Protein AF-A0A0C3BNS8-F1 (afdb_monomer)

Organism: NCBI:txid933852

Radius of gyration: 21.42 Å; Cα contacts (8 Å, |Δi|>4): 31; chains: 1; bounding box: 49×31×62 Å

Structure (mmCIF, N/CA/C/O backbone):
data_AF-A0A0C3BNS8-F1
#
_entry.id   AF-A0A0C3BNS8-F1
#
loop_
_atom_site.group_PDB
_atom_site.id
_atom_site.type_symbol
_atom_site.label_atom_id
_atom_site.label_alt_id
_atom_site.label_comp_id
_atom_site.label_asym_id
_atom_site.label_entity_id
_atom_site.label_seq_id
_atom_site.pdbx_PDB_ins_code
_atom_site.Cartn_x
_atom_site.Cartn_y
_atom_site.Cartn_z
_atom_site.occupancy
_atom_site.B_iso_or_equiv
_atom_site.auth_seq_id
_atom_site.auth_comp_id
_atom_site.auth_asym_id
_atom_site.auth_atom_id
_atom_site.pdbx_PDB_model_num
ATOM 1 N N . MET A 1 1 ? -15.643 15.243 -18.481 1.00 46.06 1 MET A N 1
ATOM 2 C CA . MET A 1 1 ? -14.424 16.081 -18.420 1.00 46.06 1 MET A CA 1
ATOM 3 C C . MET A 1 1 ? -13.153 15.244 -18.261 1.00 46.06 1 MET A C 1
ATOM 5 O O . MET A 1 1 ? -12.215 15.502 -18.993 1.00 46.06 1 MET A O 1
ATOM 9 N N . ALA A 1 2 ? -13.116 14.208 -17.408 1.00 42.62 2 ALA A N 1
ATOM 10 C CA . ALA A 1 2 ? -11.973 13.278 -17.349 1.00 42.62 2 ALA A CA 1
ATOM 11 C C . ALA A 1 2 ? -11.863 12.346 -18.579 1.00 42.62 2 ALA A C 1
ATOM 13 O O . ALA A 1 2 ? -10.770 12.075 -19.057 1.00 42.62 2 ALA A O 1
ATOM 14 N N . LEU A 1 3 ? -12.996 11.916 -19.151 1.00 49.81 3 LEU A N 1
ATOM 15 C CA . LEU A 1 3 ? -13.015 10.992 -20.297 1.00 49.81 3 LEU A CA 1
ATOM 16 C C . LEU A 1 3 ? -12.569 11.627 -21.629 1.00 49.81 3 LEU A C 1
ATOM 18 O O . LEU A 1 3 ? -12.089 10.918 -22.497 1.00 49.81 3 LEU A O 1
ATOM 22 N N . SER A 1 4 ? -12.651 12.955 -21.772 1.00 54.47 4 SER A N 1
ATOM 23 C CA . SER A 1 4 ? -12.131 13.695 -22.937 1.00 54.47 4 SER A CA 1
ATOM 24 C C . SER A 1 4 ? -10.627 13.979 -22.855 1.00 54.47 4 SER A C 1
ATOM 26 O O . SER A 1 4 ? -10.035 14.420 -23.831 1.00 54.47 4 SER A O 1
ATOM 28 N N . PHE A 1 5 ? -10.016 13.768 -21.685 1.00 54.00 5 PHE A N 1
ATOM 29 C CA . PHE A 1 5 ? -8.569 13.892 -21.491 1.00 54.00 5 PHE A CA 1
ATOM 30 C C . PHE A 1 5 ? -7.831 12.605 -21.878 1.00 54.00 5 PHE A C 1
ATOM 32 O O . PHE A 1 5 ? -6.687 12.673 -22.305 1.00 54.00 5 PHE A O 1
ATOM 39 N N . LEU A 1 6 ? -8.490 11.446 -21.762 1.00 53.91 6 LEU A N 1
ATOM 40 C CA . LEU A 1 6 ? -7.930 10.151 -22.166 1.00 53.91 6 LEU A CA 1
ATOM 41 C C . LEU A 1 6 ? -8.052 9.889 -23.673 1.00 53.91 6 LEU A C 1
ATOM 43 O O . LEU A 1 6 ? -7.234 9.165 -24.219 1.00 53.91 6 LEU A O 1
ATOM 47 N N . ASP A 1 7 ? -9.030 10.502 -24.341 1.00 57.44 7 ASP A N 1
ATOM 48 C CA . ASP A 1 7 ? -9.261 10.344 -25.787 1.00 57.44 7 ASP A CA 1
ATOM 49 C C . ASP A 1 7 ? -8.283 11.171 -26.653 1.00 57.44 7 ASP A C 1
ATOM 51 O O . ASP A 1 7 ? -8.189 10.973 -27.856 1.00 57.44 7 ASP A O 1
ATOM 55 N N . ASN A 1 8 ? -7.540 12.103 -26.039 1.00 50.75 8 ASN A N 1
ATOM 56 C CA . ASN A 1 8 ? -6.594 13.009 -26.708 1.00 50.75 8 ASN A CA 1
ATOM 57 C C . ASN A 1 8 ? -5.121 12.620 -26.475 1.00 50.75 8 ASN A C 1
ATOM 59 O O . ASN A 1 8 ? -4.212 13.365 -26.830 1.00 50.75 8 ASN A O 1
ATOM 63 N N . ILE A 1 9 ? -4.880 11.477 -25.828 1.00 54.03 9 ILE A N 1
ATOM 64 C CA . ILE A 1 9 ? -3.545 10.891 -25.733 1.00 54.03 9 ILE A CA 1
ATOM 65 C C . ILE A 1 9 ? -3.410 9.994 -26.956 1.00 54.03 9 ILE A C 1
ATOM 67 O O . ILE A 1 9 ? -3.978 8.902 -26.996 1.00 54.03 9 ILE A O 1
ATOM 71 N N . ASP A 1 10 ? -2.704 10.484 -27.972 1.00 48.56 10 ASP A N 1
ATOM 72 C CA . ASP A 1 10 ? -2.381 9.680 -29.139 1.00 48.56 10 ASP A CA 1
ATOM 73 C C . ASP A 1 10 ? -1.635 8.424 -28.672 1.00 48.56 10 ASP A C 1
ATOM 75 O O . ASP A 1 10 ? -0.683 8.489 -27.891 1.00 48.56 10 ASP A O 1
ATOM 79 N N . HIS A 1 11 ? -2.078 7.250 -29.123 1.00 52.34 11 HIS A N 1
ATOM 80 C CA . HIS A 1 11 ? -1.514 5.964 -28.694 1.00 52.34 11 HIS A CA 1
ATOM 81 C C . HIS A 1 11 ? -0.009 5.846 -29.031 1.00 52.34 11 HIS A C 1
ATOM 83 O O . HIS A 1 11 ? 0.668 4.962 -28.501 1.00 52.34 11 HIS A O 1
ATOM 89 N N . SER A 1 12 ? 0.502 6.737 -29.893 1.00 52.94 12 SER A N 1
ATOM 90 C CA . SER A 1 12 ? 1.904 6.861 -30.290 1.00 52.94 12 SER A CA 1
ATOM 91 C C . SER A 1 12 ? 2.783 7.650 -29.299 1.00 52.94 12 SER A C 1
ATOM 93 O O . SER A 1 12 ? 3.968 7.344 -29.203 1.00 52.94 12 SER A O 1
ATOM 95 N N . ASP A 1 13 ? 2.219 8.548 -28.477 1.00 52.22 13 ASP A N 1
ATOM 96 C CA . ASP A 1 13 ? 2.955 9.300 -27.439 1.00 52.22 13 ASP A CA 1
ATOM 97 C C . ASP A 1 13 ? 3.279 8.444 -26.200 1.00 52.22 13 ASP A C 1
ATOM 99 O O . ASP A 1 13 ? 4.108 8.806 -25.361 1.00 52.22 13 ASP A O 1
ATOM 103 N N . LEU A 1 14 ? 2.633 7.280 -26.071 1.00 58.12 14 LEU A N 1
ATOM 104 C CA . LEU A 1 14 ? 2.877 6.335 -24.980 1.00 58.12 14 LEU A CA 1
ATOM 105 C C . LEU A 1 14 ? 4.139 5.483 -25.204 1.00 58.12 14 LEU A C 1
ATOM 107 O O . LEU A 1 14 ? 4.659 4.891 -24.255 1.00 58.12 14 LEU A O 1
ATOM 111 N N . LEU A 1 15 ? 4.621 5.397 -26.448 1.00 56.59 15 LEU A N 1
ATOM 112 C CA . LEU A 1 15 ? 5.837 4.673 -26.799 1.00 56.59 15 LEU A CA 1
ATOM 113 C C . LEU A 1 15 ? 6.940 5.688 -27.119 1.00 56.59 15 LEU A C 1
ATOM 115 O O . LEU A 1 15 ? 6.892 6.302 -28.182 1.00 56.59 15 LEU A O 1
ATOM 119 N N . PRO A 1 16 ? 7.947 5.873 -26.243 1.00 64.69 16 PRO A N 1
ATOM 120 C CA . PRO A 1 16 ? 9.082 6.737 -26.559 1.00 64.69 16 PRO A CA 1
ATOM 121 C C . PRO A 1 16 ? 9.690 6.339 -27.913 1.00 64.69 16 PRO A C 1
ATOM 123 O O . PRO A 1 16 ? 10.086 5.189 -28.120 1.00 64.69 16 PRO A O 1
ATOM 126 N N . THR A 1 17 ? 9.740 7.277 -28.862 1.00 75.19 17 THR A N 1
ATOM 127 C CA . THR A 1 17 ? 10.363 7.058 -30.172 1.00 75.19 17 THR A CA 1
ATOM 128 C C . THR A 1 17 ? 11.873 6.966 -29.992 1.00 75.19 17 THR A C 1
ATOM 130 O O . THR A 1 17 ? 12.557 7.982 -29.883 1.00 75.19 17 THR A O 1
ATOM 133 N N . PHE A 1 18 ? 12.400 5.746 -29.934 1.00 75.62 18 PHE A N 1
ATOM 134 C CA . PHE A 1 18 ? 13.829 5.515 -29.759 1.00 75.62 18 PHE A CA 1
ATOM 135 C C . PHE A 1 18 ? 14.582 5.755 -31.066 1.00 75.62 18 PHE A C 1
ATOM 137 O O . PHE A 1 18 ? 14.458 4.986 -32.021 1.00 75.62 18 PHE A O 1
ATOM 144 N N . ASN A 1 19 ? 15.414 6.793 -31.092 1.00 78.50 19 ASN A N 1
ATOM 145 C CA . ASN A 1 19 ? 16.238 7.114 -32.260 1.00 78.50 19 ASN A CA 1
ATOM 146 C C . ASN A 1 19 ? 17.546 6.307 -32.280 1.00 78.50 19 ASN A C 1
ATOM 148 O O . ASN A 1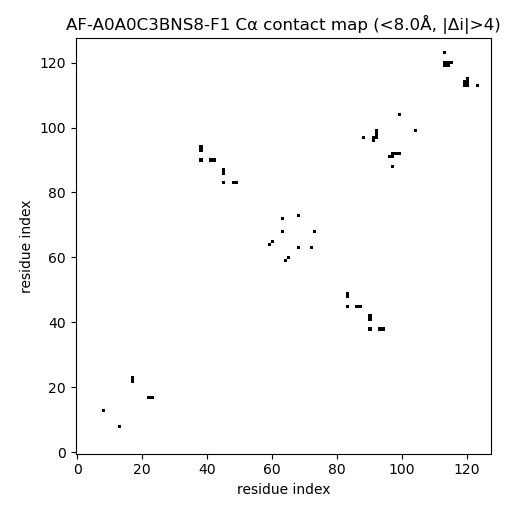 19 ? 18.274 6.289 -33.273 1.00 78.50 19 ASN A O 1
ATOM 152 N N . SER A 1 20 ? 17.892 5.655 -31.168 1.00 85.94 20 SER A N 1
ATOM 153 C CA . SER A 1 20 ? 19.110 4.860 -31.011 1.00 85.94 20 SER A CA 1
ATOM 154 C C . SER A 1 20 ? 18.916 3.736 -29.991 1.00 85.94 20 SER A C 1
ATOM 156 O O . SER A 1 20 ? 18.259 3.917 -28.973 1.00 85.94 20 SER A O 1
ATOM 158 N N . ILE A 1 21 ? 19.567 2.585 -30.209 1.00 86.94 21 ILE A N 1
ATOM 159 C CA . ILE A 1 21 ? 19.500 1.419 -29.297 1.00 86.94 21 ILE A CA 1
ATOM 160 C C . ILE A 1 21 ? 19.921 1.788 -27.865 1.00 86.94 21 ILE A C 1
ATOM 162 O O . ILE A 1 21 ? 19.382 1.249 -26.905 1.00 86.94 21 ILE A O 1
ATOM 166 N N . ARG A 1 22 ? 20.864 2.725 -27.712 1.00 87.75 22 ARG A N 1
ATOM 167 C CA . ARG A 1 22 ? 21.325 3.207 -26.400 1.00 87.75 22 ARG A CA 1
ATOM 168 C C . ARG A 1 22 ? 20.205 3.882 -25.610 1.00 87.75 22 ARG A C 1
ATOM 170 O O . ARG A 1 22 ? 20.054 3.596 -24.436 1.00 87.75 22 ARG A O 1
ATOM 177 N N . GLU A 1 23 ? 19.380 4.683 -26.277 1.00 87.62 23 GLU A N 1
ATOM 178 C CA . GLU A 1 23 ? 18.243 5.382 -25.669 1.00 87.62 23 GLU A CA 1
ATOM 179 C C . GLU A 1 23 ? 17.168 4.392 -25.193 1.00 87.62 23 GLU A C 1
ATOM 181 O O . GLU A 1 23 ? 16.638 4.519 -24.091 1.00 87.62 23 GLU A O 1
ATOM 186 N N . ALA A 1 24 ? 16.918 3.342 -25.984 1.00 87.06 24 ALA A N 1
ATOM 187 C CA . ALA A 1 24 ? 16.037 2.243 -25.588 1.00 87.06 24 ALA A CA 1
ATOM 188 C C . ALA A 1 24 ? 16.571 1.475 -24.373 1.00 87.06 24 ALA A C 1
ATOM 190 O O . ALA A 1 24 ? 15.805 1.074 -23.494 1.00 87.06 24 ALA A O 1
ATOM 191 N N . LEU A 1 25 ? 17.889 1.279 -24.312 1.00 91.69 25 LEU A N 1
ATOM 192 C CA . LEU A 1 25 ? 18.540 0.568 -23.218 1.00 91.69 25 LEU A CA 1
ATOM 193 C C . LEU A 1 25 ? 18.509 1.394 -21.927 1.00 91.69 25 LEU A C 1
ATOM 195 O O . LEU A 1 25 ? 18.134 0.868 -20.880 1.00 91.69 25 LEU A O 1
ATOM 199 N N . ASP A 1 26 ? 18.805 2.691 -22.014 1.00 91.00 26 ASP A N 1
ATOM 200 C CA . ASP A 1 26 ? 18.735 3.617 -20.883 1.00 91.00 26 ASP A CA 1
ATOM 201 C C . ASP A 1 26 ? 17.307 3.685 -20.326 1.00 91.00 26 ASP A C 1
ATOM 203 O O . ASP A 1 26 ? 17.104 3.530 -19.120 1.00 91.00 26 ASP A O 1
ATOM 207 N N . TYR A 1 27 ? 16.299 3.778 -21.197 1.00 87.56 27 TYR A N 1
ATOM 208 C CA . TYR A 1 27 ? 14.897 3.745 -20.782 1.00 87.56 27 TYR A CA 1
ATOM 209 C C . TYR A 1 27 ? 14.535 2.451 -20.042 1.00 87.56 27 TYR A C 1
ATOM 211 O O . TYR A 1 27 ? 13.965 2.497 -18.949 1.00 87.56 27 TYR A O 1
ATOM 219 N N . LEU A 1 28 ? 14.923 1.292 -20.586 1.00 90.12 28 LEU A N 1
ATOM 220 C CA . LEU A 1 28 ? 14.638 0.001 -19.960 1.00 90.12 28 LEU A CA 1
ATOM 221 C C . LEU A 1 28 ? 15.296 -0.123 -18.577 1.00 90.12 28 LEU A C 1
ATOM 223 O O . LEU A 1 28 ? 14.677 -0.653 -17.651 1.00 90.12 28 LEU A O 1
ATOM 227 N N . THR A 1 29 ? 16.522 0.385 -18.410 1.00 91.50 29 THR A N 1
ATOM 228 C CA . THR A 1 29 ? 17.202 0.367 -17.103 1.00 91.50 29 THR A CA 1
ATOM 229 C C . THR A 1 29 ? 16.487 1.236 -16.073 1.00 91.50 29 THR A C 1
ATOM 231 O O . THR A 1 29 ? 16.285 0.790 -14.942 1.00 91.50 29 THR A O 1
ATOM 234 N N . ILE A 1 30 ? 1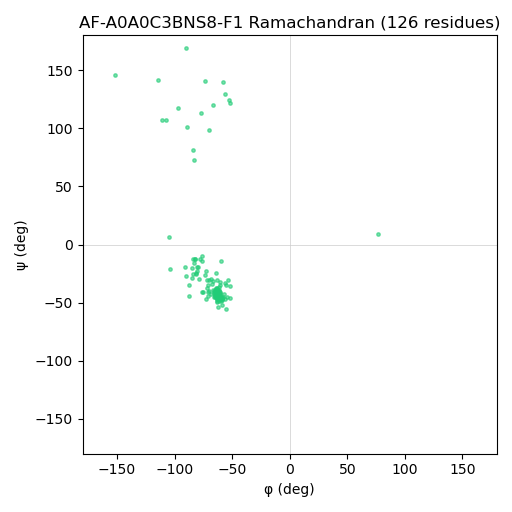6.031 2.430 -16.463 1.00 90.88 30 ILE A N 1
ATOM 235 C CA . ILE A 1 30 ? 15.297 3.344 -15.580 1.00 90.88 30 ILE A CA 1
ATOM 236 C C . ILE A 1 30 ? 13.981 2.704 -15.135 1.00 90.88 30 ILE A C 1
ATOM 238 O O . ILE A 1 30 ? 13.688 2.663 -13.936 1.00 90.88 30 ILE A O 1
ATOM 242 N N . SER A 1 31 ? 13.209 2.149 -16.074 1.00 90.00 31 SER A N 1
ATOM 243 C CA . SER A 1 31 ? 11.950 1.468 -15.757 1.00 90.00 31 SER A CA 1
ATOM 244 C C . SER A 1 31 ? 12.169 0.265 -14.840 1.00 90.00 31 SER A C 1
ATOM 246 O O . SER A 1 31 ? 11.437 0.103 -13.863 1.00 90.00 31 SER A O 1
ATOM 248 N N . ALA A 1 32 ? 13.197 -0.550 -15.096 1.00 91.25 32 ALA A N 1
ATOM 249 C CA . ALA A 1 32 ? 13.522 -1.694 -14.248 1.00 91.25 32 ALA A CA 1
ATOM 250 C C . ALA A 1 32 ? 13.863 -1.256 -12.815 1.00 91.25 32 ALA A C 1
ATOM 252 O O . ALA A 1 32 ? 13.287 -1.776 -11.857 1.00 91.25 32 ALA A O 1
ATOM 253 N N . VAL A 1 33 ? 14.742 -0.260 -12.653 1.00 92.69 33 VAL A N 1
ATOM 254 C CA . VAL A 1 33 ? 15.120 0.275 -11.334 1.00 92.69 33 VAL A CA 1
ATOM 255 C C . VAL A 1 33 ? 13.907 0.844 -10.602 1.00 92.69 33 VAL A C 1
ATOM 257 O O . VAL A 1 33 ? 13.753 0.583 -9.410 1.00 92.69 33 VAL A O 1
ATOM 260 N N . ASN A 1 34 ? 13.012 1.550 -11.296 1.00 89.94 34 ASN A N 1
ATOM 261 C CA . ASN A 1 34 ? 11.810 2.113 -10.682 1.00 89.94 34 ASN A CA 1
ATOM 262 C C . ASN A 1 34 ? 10.856 1.029 -10.150 1.00 89.94 34 ASN A C 1
ATOM 264 O O . ASN A 1 34 ? 10.286 1.176 -9.066 1.00 89.94 34 ASN A O 1
ATOM 268 N N . VAL A 1 35 ? 10.725 -0.094 -10.866 1.00 89.00 35 VAL A N 1
ATOM 269 C CA . VAL A 1 35 ? 9.930 -1.246 -10.408 1.00 89.00 35 VAL A CA 1
ATOM 270 C C . VAL A 1 35 ? 10.535 -1.857 -9.144 1.00 89.00 35 VAL A C 1
ATOM 272 O O . VAL A 1 35 ? 9.811 -2.120 -8.183 1.00 89.00 35 VAL A O 1
ATOM 275 N N . TYR A 1 36 ? 11.856 -2.052 -9.100 1.00 89.50 36 TYR A N 1
ATOM 276 C CA . TYR A 1 36 ? 12.521 -2.567 -7.898 1.00 89.50 36 TYR A CA 1
ATOM 277 C C . TYR A 1 36 ? 12.430 -1.589 -6.724 1.00 89.50 36 TYR A C 1
ATOM 279 O O . TYR A 1 36 ? 12.085 -2.002 -5.618 1.00 89.50 36 TYR A O 1
ATOM 287 N N . ALA A 1 37 ? 12.680 -0.300 -6.958 1.00 92.06 37 ALA A N 1
ATOM 288 C CA . ALA A 1 37 ? 12.573 0.743 -5.941 1.00 92.06 37 ALA A CA 1
ATOM 289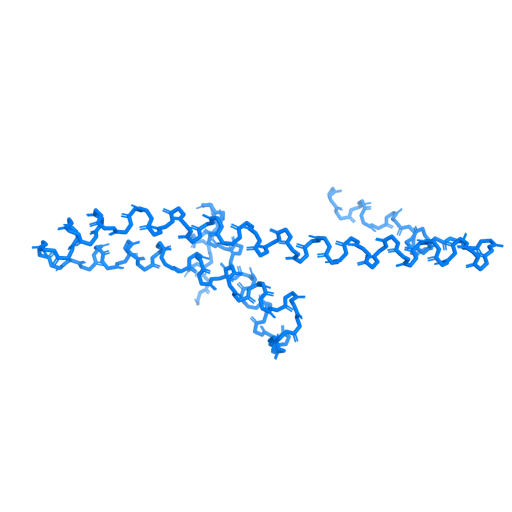 C C . ALA A 1 37 ? 11.164 0.791 -5.337 1.00 92.06 37 ALA A C 1
ATOM 291 O O . ALA A 1 37 ? 11.023 0.798 -4.115 1.00 92.06 37 ALA A O 1
ATOM 292 N N . SER A 1 38 ? 10.133 0.726 -6.183 1.00 89.12 38 SER A N 1
ATOM 293 C CA . SER A 1 38 ? 8.737 0.672 -5.741 1.00 89.12 38 SER A CA 1
ATOM 294 C C . SER A 1 38 ? 8.476 -0.550 -4.863 1.00 89.12 38 SER A C 1
ATOM 296 O O . SER A 1 38 ? 7.916 -0.405 -3.783 1.00 89.12 38 SER A O 1
ATOM 298 N N . LYS A 1 39 ? 8.961 -1.739 -5.254 1.00 87.31 39 LYS A N 1
ATOM 299 C CA . LYS A 1 39 ? 8.820 -2.959 -4.440 1.00 87.31 39 LYS A CA 1
ATOM 300 C C . LYS A 1 39 ? 9.450 -2.797 -3.056 1.00 87.31 39 LYS A C 1
ATOM 302 O O . LYS A 1 39 ? 8.784 -3.045 -2.053 1.00 87.31 39 LYS A O 1
ATOM 307 N N . TYR A 1 40 ? 10.710 -2.366 -2.986 1.00 90.19 40 TYR A N 1
ATOM 308 C CA . TYR A 1 40 ? 11.398 -2.177 -1.704 1.00 90.19 40 TYR A CA 1
ATOM 309 C C . TYR A 1 40 ? 10.719 -1.122 -0.831 1.00 90.19 40 TYR A C 1
ATOM 311 O O . TYR A 1 40 ? 10.572 -1.338 0.373 1.00 90.19 40 TYR A O 1
ATOM 319 N N . LEU A 1 41 ? 10.264 -0.019 -1.430 1.00 91.94 41 LEU A N 1
ATOM 320 C CA . LEU A 1 41 ? 9.542 1.026 -0.715 1.00 91.94 41 LEU A CA 1
ATOM 321 C C . LEU A 1 41 ? 8.227 0.495 -0.141 1.00 91.94 41 LEU A C 1
ATOM 323 O O . LEU A 1 41 ? 7.964 0.693 1.041 1.00 91.94 41 LEU A O 1
ATOM 327 N N . SER A 1 42 ? 7.437 -0.237 -0.930 1.00 88.88 42 SER A N 1
ATOM 328 C CA . SER A 1 42 ? 6.177 -0.810 -0.457 1.00 88.88 42 SER A CA 1
ATOM 329 C C . SER A 1 42 ? 6.397 -1.801 0.695 1.00 88.88 42 SER A C 1
ATOM 331 O O . SER A 1 42 ? 5.660 -1.760 1.680 1.00 88.88 42 SER A O 1
ATOM 333 N N . TYR A 1 43 ? 7.445 -2.634 0.638 1.00 90.06 43 TYR A N 1
ATOM 334 C CA . TYR A 1 43 ? 7.819 -3.509 1.758 1.00 90.06 43 TYR A CA 1
ATOM 335 C C . TYR A 1 43 ? 8.265 -2.730 3.002 1.00 90.06 43 TYR A C 1
ATOM 337 O O . TYR A 1 43 ? 7.884 -3.095 4.115 1.00 90.06 43 TYR A O 1
ATOM 345 N N . ALA A 1 44 ? 9.037 -1.653 2.837 1.00 93.00 44 ALA A N 1
ATOM 346 C CA . ALA A 1 44 ? 9.469 -0.806 3.948 1.00 93.00 44 ALA A CA 1
ATOM 347 C C . ALA A 1 44 ? 8.280 -0.098 4.619 1.00 93.00 44 ALA A C 1
ATOM 349 O O . ALA A 1 44 ? 8.160 -0.117 5.845 1.00 93.00 44 ALA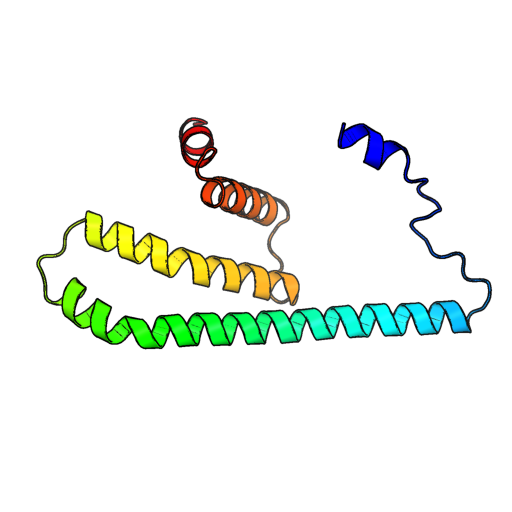 A O 1
ATOM 350 N N . THR A 1 45 ? 7.363 0.466 3.829 1.00 90.00 45 THR A N 1
ATOM 351 C CA . THR A 1 45 ? 6.131 1.091 4.330 1.00 90.00 45 THR A CA 1
ATOM 352 C C . THR A 1 45 ? 5.237 0.077 5.036 1.00 90.00 45 THR A C 1
ATOM 354 O O . THR A 1 45 ? 4.692 0.378 6.095 1.00 90.00 45 THR A O 1
ATOM 357 N N . PHE A 1 46 ? 5.124 -1.143 4.510 1.00 90.00 46 PHE A N 1
ATOM 358 C CA . PHE A 1 46 ? 4.375 -2.212 5.166 1.00 90.00 46 PHE A CA 1
ATOM 359 C C . PHE A 1 46 ? 4.996 -2.636 6.495 1.00 90.00 46 PHE A C 1
ATOM 361 O O . PHE A 1 46 ? 4.284 -2.767 7.486 1.00 90.00 46 PHE A O 1
ATOM 368 N N . ALA A 1 47 ? 6.318 -2.794 6.550 1.00 90.94 47 ALA A N 1
ATOM 369 C CA . ALA A 1 47 ? 7.015 -3.104 7.794 1.00 90.94 47 ALA A CA 1
ATOM 370 C C . ALA A 1 47 ? 6.815 -2.002 8.849 1.00 90.94 47 ALA A C 1
ATOM 372 O O . ALA A 1 47 ? 6.549 -2.315 10.008 1.00 90.94 47 ALA A O 1
ATOM 373 N N . LEU A 1 48 ? 6.875 -0.726 8.447 1.00 91.00 48 LEU A N 1
ATOM 374 C CA . LEU A 1 48 ? 6.568 0.412 9.321 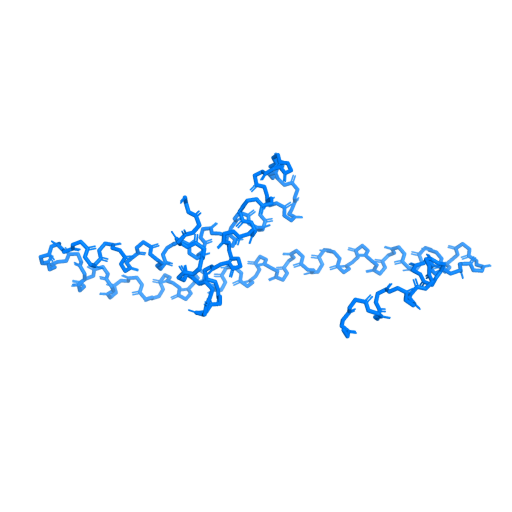1.00 91.00 48 LEU A CA 1
ATOM 375 C C . LEU A 1 48 ? 5.115 0.396 9.805 1.00 91.00 48 LEU A C 1
ATOM 377 O O . LEU A 1 48 ? 4.862 0.629 10.983 1.00 91.00 48 LEU A O 1
ATOM 381 N N . LEU A 1 49 ? 4.170 0.078 8.921 1.00 89.06 49 LEU A N 1
ATOM 382 C CA . LEU A 1 49 ? 2.760 -0.047 9.276 1.00 89.06 49 LEU A CA 1
ATOM 383 C C . LEU A 1 49 ? 2.558 -1.153 10.314 1.00 89.06 49 LEU A C 1
ATOM 385 O O . LEU A 1 49 ? 1.904 -0.923 11.327 1.00 89.06 49 LEU A O 1
ATOM 389 N N . ILE A 1 50 ? 3.156 -2.329 10.113 1.00 87.81 50 ILE A N 1
ATOM 390 C CA . ILE A 1 50 ? 3.105 -3.422 11.092 1.00 87.81 50 ILE A CA 1
ATOM 391 C C . ILE A 1 50 ? 3.765 -3.010 12.407 1.00 87.81 50 ILE A C 1
ATOM 393 O O . ILE A 1 50 ? 3.228 -3.309 13.469 1.00 87.81 50 ILE A O 1
ATOM 397 N N . TYR A 1 51 ? 4.893 -2.303 12.358 1.00 87.62 51 TYR A N 1
ATOM 398 C CA . TYR A 1 51 ? 5.568 -1.807 13.554 1.00 87.62 51 TYR A CA 1
ATOM 399 C C . TYR A 1 51 ? 4.669 -0.876 14.383 1.00 87.62 51 TYR A C 1
ATOM 401 O O . TYR A 1 51 ? 4.539 -1.070 15.592 1.00 87.62 51 TYR A O 1
ATOM 409 N N . ASP A 1 52 ? 3.987 0.070 13.736 1.00 86.56 52 ASP A N 1
ATOM 410 C CA . ASP A 1 52 ? 3.031 0.972 14.392 1.00 86.56 52 ASP A CA 1
ATOM 411 C C . ASP A 1 52 ? 1.831 0.213 14.993 1.00 86.56 52 ASP A C 1
ATOM 413 O O . ASP A 1 52 ? 1.397 0.468 16.123 1.00 86.56 52 ASP A O 1
ATOM 417 N N . HIS A 1 53 ? 1.353 -0.819 14.288 1.00 83.06 53 HIS A N 1
ATOM 418 C CA . HIS A 1 53 ? 0.318 -1.705 14.817 1.00 83.06 53 HIS A CA 1
ATOM 419 C C . HIS A 1 53 ? 0.815 -2.427 16.071 1.00 83.06 53 HIS A C 1
ATOM 421 O O . HIS A 1 53 ? 0.180 -2.316 17.118 1.00 83.06 53 HIS A O 1
ATOM 427 N N . LEU A 1 54 ? 1.967 -3.105 16.005 1.00 82.88 54 LEU A N 1
ATOM 428 C CA . LEU A 1 54 ? 2.551 -3.857 17.122 1.00 82.88 54 LEU A CA 1
ATOM 429 C C . LEU A 1 54 ? 2.755 -2.998 18.375 1.00 82.88 54 LEU A C 1
ATOM 431 O O . LEU A 1 54 ? 2.572 -3.504 19.482 1.00 82.88 54 LEU A O 1
ATOM 435 N N . LEU A 1 55 ? 3.097 -1.717 18.214 1.00 83.94 55 LEU A N 1
ATOM 436 C CA . LEU A 1 55 ? 3.291 -0.798 19.335 1.00 83.94 55 LEU A CA 1
ATOM 437 C C . LEU A 1 55 ? 1.982 -0.500 20.087 1.00 83.94 55 LEU A C 1
ATOM 439 O O . LEU A 1 55 ? 1.992 -0.361 21.308 1.00 83.94 55 LEU A O 1
ATOM 443 N N . THR A 1 56 ? 0.853 -0.456 19.375 1.00 78.00 56 THR A N 1
ATOM 444 C CA . THR A 1 56 ? -0.477 -0.168 19.948 1.00 78.00 56 THR A CA 1
ATOM 445 C C . THR A 1 56 ? -1.238 -1.426 20.395 1.00 78.00 56 THR A C 1
ATOM 447 O O . THR A 1 56 ? -2.128 -1.345 21.246 1.00 78.00 56 THR A O 1
ATOM 450 N N . LEU A 1 57 ? -0.856 -2.612 19.901 1.00 72.06 57 LEU A N 1
ATOM 451 C CA . LEU A 1 57 ? -1.433 -3.904 20.303 1.00 72.06 57 LEU A CA 1
ATOM 452 C C . LEU A 1 57 ? -1.416 -4.211 21.814 1.00 72.06 57 LEU A C 1
ATOM 454 O O . LEU A 1 57 ? -2.429 -4.706 22.312 1.00 72.06 57 LEU A O 1
ATOM 458 N N . PRO A 1 58 ? -0.329 -3.999 22.583 1.00 66.75 58 PRO A N 1
ATOM 459 C CA . PRO A 1 58 ? -0.279 -4.435 23.980 1.00 66.75 58 PRO A CA 1
ATOM 460 C C . PRO A 1 58 ? -1.264 -3.684 24.885 1.00 66.75 58 PRO A C 1
ATO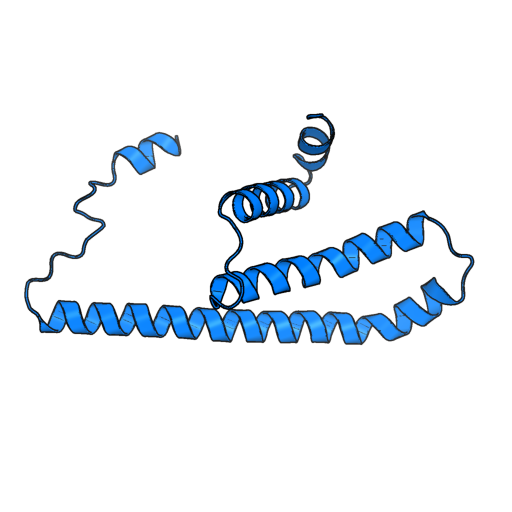M 462 O O . PRO A 1 58 ? -1.774 -4.266 25.847 1.00 66.75 58 PRO A O 1
ATOM 465 N N . GLU A 1 59 ? -1.559 -2.419 24.586 1.00 67.44 59 GLU A N 1
ATOM 466 C CA . GLU A 1 59 ? -2.584 -1.647 25.296 1.00 67.44 59 GLU A CA 1
ATOM 467 C C . GLU A 1 59 ? -3.992 -2.055 24.863 1.00 67.44 59 GLU A C 1
ATOM 469 O O . GLU A 1 59 ? -4.861 -2.262 25.716 1.00 67.44 59 GLU A O 1
ATOM 474 N N . GLU A 1 60 ? -4.210 -2.284 23.566 1.00 70.12 60 GLU A N 1
ATOM 475 C CA . GLU A 1 60 ? -5.494 -2.769 23.059 1.00 70.12 60 GLU A CA 1
ATOM 476 C C . GLU A 1 60 ? -5.854 -4.153 23.588 1.00 70.12 60 GLU A C 1
ATOM 478 O O . GLU A 1 60 ? -6.990 -4.372 24.001 1.00 70.12 60 GLU A O 1
ATOM 483 N N . VAL A 1 61 ? -4.909 -5.094 23.630 1.00 71.19 61 VAL A N 1
ATOM 484 C CA . VAL A 1 61 ? -5.167 -6.431 24.177 1.00 71.19 61 VAL A CA 1
ATOM 485 C C . VAL A 1 61 ? -5.527 -6.324 25.658 1.00 71.19 61 VAL A C 1
ATOM 487 O O . VAL A 1 61 ? -6.522 -6.904 26.090 1.00 71.19 61 VAL A O 1
ATOM 490 N N . LYS A 1 62 ? -4.811 -5.504 26.435 1.00 67.19 62 LYS A N 1
ATOM 491 C CA . LYS A 1 62 ? -5.117 -5.314 27.861 1.00 67.19 62 LYS A CA 1
ATOM 492 C C . LYS A 1 62 ? -6.488 -4.679 28.113 1.00 67.19 62 LYS A C 1
ATOM 494 O O . LYS A 1 62 ? -7.171 -5.085 29.046 1.00 67.19 62 LYS A O 1
ATOM 499 N N . LEU A 1 63 ? -6.918 -3.715 27.302 1.00 65.25 63 LEU A N 1
ATOM 500 C CA . LEU A 1 63 ? -8.194 -3.004 27.496 1.00 65.25 63 LEU A CA 1
ATOM 501 C C . LEU A 1 63 ? -9.392 -3.710 26.836 1.00 65.25 63 LEU A C 1
ATOM 503 O O . LEU A 1 63 ? -10.520 -3.689 27.346 1.00 65.25 63 LEU A O 1
ATOM 507 N N . VAL A 1 64 ? -9.175 -4.345 25.685 1.00 67.25 64 VAL A N 1
ATOM 508 C CA . VAL A 1 64 ? -10.238 -4.982 24.903 1.00 67.25 64 VAL A CA 1
ATOM 509 C C . VAL A 1 64 ? -10.482 -6.415 25.357 1.00 67.25 64 VAL A C 1
ATOM 511 O O . VAL A 1 64 ? -11.655 -6.751 25.552 1.00 67.25 64 VAL A O 1
ATOM 514 N N . TRP A 1 65 ? -9.426 -7.211 25.585 1.00 64.81 65 TRP A N 1
ATOM 515 C CA . TRP A 1 65 ? -9.539 -8.647 25.884 1.00 64.81 65 TRP A CA 1
ATOM 516 C C . TRP A 1 65 ? -9.817 -8.968 27.358 1.00 64.81 65 TRP A C 1
ATOM 518 O O . TRP A 1 65 ? -10.427 -9.997 27.628 1.00 64.81 65 TRP A O 1
ATOM 528 N N . LEU A 1 66 ? -9.443 -8.105 28.314 1.00 63.78 66 LEU A N 1
ATOM 529 C CA . LEU A 1 66 ? -9.811 -8.298 29.732 1.00 63.78 66 LEU A CA 1
ATOM 530 C C . LEU A 1 66 ? -11.231 -7.811 30.076 1.00 63.78 66 LEU A C 1
ATOM 532 O O . LEU A 1 66 ? -11.743 -8.113 31.152 1.00 63.78 66 LEU A O 1
ATOM 536 N N . GLY A 1 67 ? -11.884 -7.058 29.186 1.00 67.31 67 GLY A N 1
ATOM 537 C CA . GLY A 1 67 ? -13.264 -6.597 29.374 1.00 67.31 67 GLY A CA 1
ATOM 538 C C . GLY A 1 67 ? -14.305 -7.571 28.811 1.00 67.31 67 GLY A C 1
ATOM 539 O O . GLY A 1 67 ? -13.979 -8.467 28.040 1.00 67.31 67 GLY A O 1
ATOM 540 N N . ARG A 1 68 ? -15.594 -7.360 29.128 1.00 67.31 68 ARG A N 1
ATOM 541 C CA . ARG A 1 68 ? -16.698 -8.148 28.542 1.00 67.31 68 ARG A CA 1
ATOM 542 C C . ARG A 1 68 ? -16.611 -8.131 27.003 1.00 67.31 68 ARG A C 1
ATOM 544 O O . ARG A 1 68 ? -16.592 -7.033 26.430 1.00 67.31 68 ARG A O 1
ATOM 551 N N . PRO A 1 69 ? -16.559 -9.296 26.330 1.00 64.56 69 PRO A N 1
ATOM 552 C CA . PRO A 1 69 ? -16.533 -9.346 24.876 1.00 64.56 69 PRO A CA 1
ATOM 553 C C . PRO A 1 69 ? -17.874 -8.832 24.347 1.00 64.56 69 PRO A C 1
ATOM 555 O O . PRO A 1 69 ? -18.932 -9.364 24.669 1.00 64.56 69 PRO A O 1
ATOM 558 N N . SER A 1 70 ? -17.828 -7.757 23.563 1.00 74.31 70 SER A N 1
ATOM 559 C CA . SER A 1 70 ? -18.986 -7.212 22.856 1.00 74.31 70 SER A CA 1
ATOM 560 C C . SER A 1 70 ? -18.751 -7.363 21.362 1.00 74.31 70 SER A C 1
ATOM 562 O O . SER A 1 70 ? -17.633 -7.151 20.890 1.00 74.31 70 SER A O 1
ATOM 564 N N . PHE A 1 71 ? -19.806 -7.685 20.615 1.00 70.38 71 PHE A N 1
ATOM 565 C CA . PHE A 1 71 ? -19.771 -7.781 19.155 1.00 70.38 71 PHE A CA 1
ATOM 566 C C . PHE A 1 71 ? -19.184 -6.516 18.509 1.00 70.38 71 PHE A C 1
ATOM 568 O O . PHE A 1 71 ? -18.398 -6.596 17.572 1.00 70.38 71 PHE A O 1
ATOM 575 N N . VAL A 1 72 ? -19.465 -5.347 19.091 1.00 71.62 72 VAL A N 1
ATOM 576 C CA . VAL A 1 72 ? -18.928 -4.056 18.640 1.00 71.62 72 VAL A CA 1
ATOM 577 C C . VAL A 1 72 ? -17.399 -3.990 18.773 1.00 71.62 72 VAL A C 1
ATOM 579 O O . VAL A 1 72 ? -16.731 -3.463 17.891 1.00 71.62 72 VAL A O 1
ATOM 582 N N . LYS A 1 73 ? -16.818 -4.580 19.830 1.00 70.69 73 LYS A N 1
ATOM 583 C CA . LYS A 1 73 ? -15.355 -4.639 20.025 1.00 70.69 73 LYS A CA 1
ATOM 584 C C . LYS A 1 73 ? -14.690 -5.571 19.012 1.00 70.69 73 LYS A C 1
ATOM 586 O O . LYS A 1 73 ? -13.625 -5.252 18.497 1.00 70.69 73 LYS A O 1
ATOM 591 N N . ALA A 1 74 ? -15.326 -6.706 18.717 1.00 74.06 74 ALA A N 1
ATOM 592 C CA . ALA A 1 74 ? -14.839 -7.640 17.706 1.00 74.06 74 ALA A CA 1
ATOM 593 C C . ALA A 1 74 ? -14.890 -7.021 16.301 1.00 74.06 74 ALA A C 1
ATOM 595 O O . ALA A 1 74 ? -13.925 -7.139 15.555 1.00 74.06 74 ALA A O 1
ATOM 596 N N . LEU A 1 75 ? -15.969 -6.305 15.971 1.00 76.44 75 LEU A N 1
ATOM 597 C CA . LEU A 1 75 ? -16.111 -5.600 14.696 1.00 76.44 75 LEU A CA 1
ATOM 598 C C . LEU A 1 75 ? -15.074 -4.475 14.543 1.00 76.44 75 LEU A C 1
ATOM 600 O O . LEU A 1 75 ? -14.499 -4.308 13.470 1.00 76.44 75 LEU A O 1
ATOM 604 N N . PHE A 1 76 ? -14.797 -3.743 15.626 1.00 71.00 76 PHE A N 1
ATOM 605 C CA . PHE A 1 76 ? -13.768 -2.704 15.655 1.00 71.00 76 PHE A CA 1
ATOM 606 C C . PHE A 1 76 ? -12.363 -3.277 15.420 1.00 71.00 76 PHE A C 1
ATOM 608 O O . PHE A 1 76 ? -11.625 -2.778 14.574 1.00 71.00 76 PHE A O 1
ATOM 615 N N . LEU A 1 77 ? -12.014 -4.372 16.108 1.00 73.31 77 LEU A N 1
ATOM 616 C CA . LEU A 1 77 ? -10.744 -5.067 15.884 1.00 73.31 77 LEU A CA 1
ATOM 617 C C . LEU A 1 77 ? -10.668 -5.628 14.462 1.00 73.31 77 LEU A C 1
ATOM 619 O O . LEU A 1 77 ? -9.657 -5.448 13.794 1.00 73.31 77 LEU A O 1
ATOM 623 N N . PHE A 1 78 ? -11.736 -6.260 13.972 1.00 75.88 78 PHE A N 1
ATOM 624 C CA . PHE A 1 78 ? -11.776 -6.814 12.622 1.00 75.88 78 PHE A CA 1
ATOM 625 C C . PHE A 1 78 ? -11.468 -5.749 11.572 1.00 75.88 78 PHE A C 1
ATOM 627 O O . PHE A 1 78 ? -10.608 -5.975 10.730 1.00 75.88 78 PHE A O 1
ATOM 634 N N . ASN A 1 79 ? -12.090 -4.570 11.676 1.00 73.44 79 ASN A N 1
ATOM 635 C CA . ASN A 1 79 ? -11.806 -3.437 10.796 1.00 73.44 79 ASN A CA 1
ATOM 636 C C . ASN A 1 79 ? -10.316 -3.037 10.845 1.00 73.44 79 ASN A C 1
ATOM 638 O O . ASN A 1 79 ? -9.689 -2.876 9.799 1.00 73.44 79 ASN A O 1
ATOM 642 N N . ARG A 1 80 ? -9.720 -3.002 12.046 1.00 77.25 80 ARG A N 1
ATOM 643 C CA . ARG A 1 80 ? -8.306 -2.649 12.254 1.00 77.25 80 ARG A CA 1
ATOM 644 C C . ARG A 1 80 ? -7.322 -3.664 11.660 1.00 77.25 80 ARG A C 1
ATOM 646 O O . ARG A 1 80 ? -6.313 -3.258 11.100 1.00 77.25 80 ARG A O 1
ATOM 653 N N . TYR A 1 81 ? -7.605 -4.966 11.744 1.00 77.56 81 TYR A N 1
ATOM 654 C CA . TYR A 1 81 ? -6.727 -6.013 11.190 1.00 77.56 81 TYR A CA 1
ATOM 655 C C . TYR A 1 81 ? -6.966 -6.299 9.708 1.00 77.56 81 TYR A C 1
ATOM 657 O O . TYR A 1 81 ? -6.085 -6.847 9.047 1.00 77.56 81 TYR A O 1
ATOM 665 N N . PHE A 1 82 ? -8.134 -5.932 9.175 1.00 80.81 82 PHE A N 1
ATOM 666 C CA . PHE A 1 82 ? -8.434 -6.118 7.759 1.00 80.81 82 PHE A CA 1
ATOM 667 C C . PHE A 1 82 ? -7.496 -5.275 6.887 1.00 80.81 82 PHE A C 1
ATOM 669 O O . PHE A 1 82 ? -6.924 -5.795 5.934 1.00 80.81 82 PHE A O 1
ATOM 676 N N . VAL A 1 83 ? -7.257 -4.013 7.256 1.00 80.62 83 VAL A N 1
ATOM 677 C CA . VAL A 1 83 ? -6.403 -3.072 6.504 1.00 80.62 83 VAL A CA 1
ATOM 678 C C . VAL A 1 83 ? -4.979 -3.607 6.244 1.00 80.62 83 VAL A C 1
ATOM 680 O O . VAL A 1 83 ? -4.595 -3.690 5.076 1.00 80.62 83 VAL A O 1
ATOM 683 N N . PRO A 1 84 ? -4.186 -4.026 7.253 1.00 83.00 84 PRO A N 1
ATOM 684 C CA . PRO A 1 84 ? -2.862 -4.604 7.008 1.00 83.00 84 PRO A CA 1
ATOM 685 C C . PRO A 1 84 ? -2.913 -5.912 6.204 1.00 83.00 84 PRO A C 1
ATOM 687 O O . PRO A 1 84 ? -1.993 -6.188 5.437 1.00 83.00 84 PRO A O 1
ATOM 690 N N . LEU A 1 85 ? -3.983 -6.705 6.331 1.00 84.19 85 LEU A N 1
ATOM 691 C CA . LEU A 1 85 ? -4.189 -7.920 5.535 1.00 84.19 85 LEU A CA 1
ATOM 692 C C . LEU A 1 85 ? -4.377 -7.611 4.042 1.00 84.19 85 LEU A C 1
ATOM 694 O O . LEU A 1 85 ? -3.761 -8.278 3.213 1.00 84.19 85 LEU A O 1
ATOM 698 N N . PHE A 1 86 ? -5.170 -6.590 3.698 1.00 83.19 86 PHE A N 1
ATOM 699 C CA . PHE A 1 86 ? -5.331 -6.140 2.307 1.00 83.19 86 PHE A CA 1
ATOM 700 C C . PHE A 1 86 ? -3.999 -5.696 1.708 1.00 83.19 86 PHE A C 1
ATOM 702 O O . PHE A 1 86 ? -3.606 -6.186 0.652 1.00 83.19 86 PHE A O 1
ATOM 709 N N . ILE A 1 87 ? -3.259 -4.855 2.435 1.00 85.44 87 ILE A N 1
ATOM 710 C CA . ILE A 1 87 ? -1.961 -4.343 1.980 1.00 85.44 87 ILE A CA 1
ATOM 711 C C . ILE A 1 87 ? -0.962 -5.496 1.769 1.00 85.44 87 ILE A C 1
ATOM 713 O O . ILE A 1 87 ? -0.182 -5.475 0.818 1.00 85.44 87 ILE A O 1
ATOM 717 N N . ALA A 1 88 ? -1.002 -6.538 2.606 1.00 86.44 88 ALA A N 1
ATOM 718 C CA . ALA A 1 88 ? -0.165 -7.726 2.430 1.00 86.44 88 ALA A CA 1
ATOM 719 C C . ALA A 1 88 ? -0.495 -8.506 1.141 1.00 86.44 88 ALA A C 1
ATOM 721 O O . ALA A 1 88 ? 0.416 -8.981 0.459 1.00 86.44 88 ALA A O 1
ATOM 722 N N . ILE A 1 89 ? -1.781 -8.625 0.794 1.00 85.00 89 ILE A N 1
ATOM 723 C CA . ILE A 1 89 ? -2.238 -9.277 -0.445 1.00 85.00 89 ILE A CA 1
ATOM 724 C C . ILE A 1 89 ? -1.830 -8.446 -1.670 1.00 85.00 89 ILE A C 1
ATOM 726 O O . ILE A 1 89 ? -1.313 -9.006 -2.642 1.00 85.00 89 ILE A O 1
ATOM 730 N N . ASP A 1 90 ? -1.983 -7.121 -1.602 1.00 82.50 90 ASP A N 1
ATOM 731 C CA . ASP A 1 90 ? -1.564 -6.186 -2.655 1.00 82.50 90 ASP A CA 1
ATOM 732 C C . ASP A 1 90 ? -0.062 -6.298 -2.937 1.00 82.50 90 ASP A C 1
ATOM 734 O O . ASP A 1 90 ? 0.364 -6.457 -4.083 1.00 82.50 90 ASP A O 1
ATOM 738 N N . LEU A 1 91 ? 0.753 -6.313 -1.880 1.00 86.12 91 LEU A N 1
ATOM 739 C CA . LEU A 1 91 ? 2.202 -6.504 -1.970 1.00 86.12 91 LEU A CA 1
ATOM 740 C C . LEU A 1 91 ? 2.582 -7.844 -2.589 1.00 86.12 91 LEU A C 1
ATOM 742 O O . LEU A 1 91 ? 3.478 -7.918 -3.430 1.00 86.12 91 LEU A O 1
ATOM 746 N N . ALA A 1 92 ? 1.916 -8.917 -2.174 1.00 84.12 92 ALA A N 1
ATOM 747 C CA . ALA A 1 92 ? 2.202 -10.252 -2.676 1.00 84.12 92 ALA A CA 1
ATOM 748 C C . ALA A 1 92 ? 1.800 -10.420 -4.155 1.00 84.12 92 ALA A C 1
ATOM 750 O O . ALA A 1 92 ? 2.466 -11.158 -4.890 1.00 84.12 92 ALA A O 1
ATOM 751 N N . THR A 1 93 ? 0.775 -9.689 -4.600 1.00 82.75 93 THR A N 1
ATOM 752 C CA . THR A 1 93 ? 0.358 -9.603 -6.008 1.00 82.75 93 THR A CA 1
ATOM 753 C C . THR A 1 93 ? 1.353 -8.778 -6.827 1.00 82.75 93 THR A C 1
ATOM 755 O O . THR A 1 93 ? 1.827 -9.238 -7.865 1.00 82.75 93 THR A O 1
ATOM 758 N N . LEU A 1 94 ? 1.767 -7.608 -6.326 1.00 80.75 94 LEU A N 1
ATOM 759 C CA . LEU A 1 94 ? 2.770 -6.745 -6.969 1.00 80.75 94 LEU A CA 1
ATOM 760 C C . LEU A 1 94 ? 4.134 -7.438 -7.123 1.00 80.75 94 LEU A C 1
ATOM 762 O O . LEU A 1 94 ? 4.862 -7.240 -8.101 1.00 80.75 94 LEU A O 1
ATOM 766 N N . SER A 1 95 ? 4.494 -8.277 -6.155 1.00 79.12 95 SER A N 1
ATOM 767 C CA . SER A 1 95 ? 5.733 -9.052 -6.192 1.00 79.12 95 SER A CA 1
ATOM 768 C C . SER A 1 95 ? 5.682 -10.250 -7.136 1.00 79.12 95 SER A C 1
ATOM 770 O O . SER A 1 95 ? 6.736 -10.812 -7.429 1.00 79.12 95 SER A O 1
ATOM 772 N N . GLY A 1 96 ? 4.503 -10.600 -7.659 1.00 74.31 96 GLY A N 1
ATOM 773 C CA . GLY A 1 96 ? 4.302 -11.747 -8.547 1.00 74.31 96 GLY A CA 1
ATOM 774 C C . GLY A 1 96 ? 4.281 -13.098 -7.826 1.00 74.31 96 GLY A C 1
ATOM 775 O O . GLY A 1 96 ? 4.280 -14.134 -8.483 1.00 74.31 96 GLY A O 1
ATOM 776 N N . SER A 1 97 ? 4.262 -13.104 -6.488 1.00 68.12 97 SER A N 1
ATOM 777 C CA . SER A 1 97 ? 4.235 -14.330 -5.678 1.00 68.12 97 SER A CA 1
ATOM 778 C C . SER A 1 97 ? 2.840 -14.950 -5.600 1.00 68.12 97 SER A C 1
ATOM 780 O O . SER A 1 97 ? 2.715 -16.165 -5.465 1.00 68.12 97 SER A O 1
ATOM 782 N N . LEU A 1 98 ? 1.789 -14.128 -5.683 1.00 71.00 98 LEU A N 1
ATOM 783 C CA . LEU A 1 98 ? 0.401 -14.583 -5.742 1.00 71.00 98 LEU A CA 1
ATOM 784 C C . LEU A 1 98 ? -0.170 -14.306 -7.132 1.00 71.00 98 LEU A C 1
ATOM 786 O O . LEU A 1 98 ? -0.473 -13.168 -7.479 1.00 71.00 98 LEU A O 1
ATOM 790 N N . HIS A 1 99 ? -0.351 -15.360 -7.924 1.00 67.06 99 HIS A N 1
ATOM 791 C CA . HIS A 1 99 ? -1.104 -15.286 -9.173 1.00 67.06 99 HIS A CA 1
ATOM 792 C C . HIS A 1 99 ? -2.598 -15.441 -8.857 1.00 67.06 99 HIS A C 1
ATOM 794 O 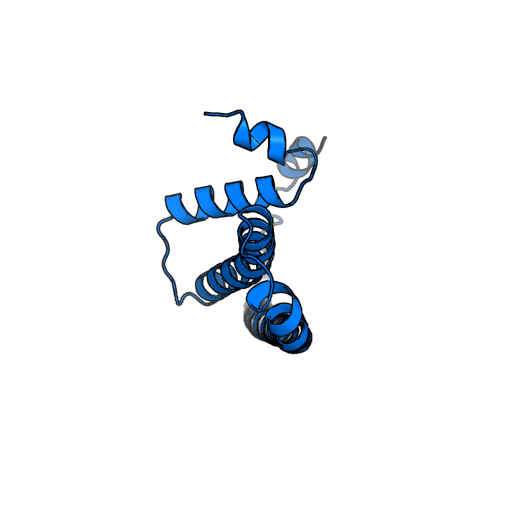O . HIS A 1 99 ? -3.154 -16.540 -8.908 1.00 67.06 99 HIS A O 1
ATOM 800 N N . MET A 1 100 ? -3.241 -14.350 -8.434 1.00 62.50 100 MET A N 1
ATOM 801 C CA . MET A 1 100 ? -4.692 -14.336 -8.242 1.00 62.50 100 MET A CA 1
ATOM 802 C C . MET A 1 100 ? -5.395 -14.319 -9.604 1.00 62.50 100 MET A C 1
ATOM 804 O O . MET A 1 100 ? -4.964 -13.641 -10.531 1.00 62.50 100 MET A O 1
ATOM 808 N N . THR A 1 101 ? -6.496 -15.064 -9.732 1.00 69.75 101 THR A N 1
ATOM 809 C CA . THR A 1 101 ? -7.351 -15.014 -10.927 1.00 69.75 101 THR A CA 1
ATOM 810 C C . THR A 1 101 ? -7.859 -13.586 -11.156 1.00 69.75 101 THR A C 1
ATOM 812 O O . THR A 1 101 ? -8.273 -12.913 -10.212 1.00 69.75 101 THR A O 1
ATOM 815 N N . ASP A 1 102 ? -7.891 -13.156 -12.418 1.00 70.44 102 ASP A N 1
ATOM 816 C CA . ASP A 1 102 ? -8.230 -11.792 -12.856 1.00 70.44 102 ASP A CA 1
ATOM 817 C C . ASP A 1 102 ? -9.585 -11.279 -12.306 1.00 70.44 102 ASP A C 1
ATOM 819 O O . ASP A 1 102 ? -9.762 -10.098 -12.017 1.00 70.44 102 ASP A O 1
ATOM 823 N N . GLN A 1 103 ? -10.539 -12.187 -12.073 1.00 70.94 103 GLN A N 1
ATOM 824 C CA . GLN A 1 103 ? -11.843 -11.877 -11.469 1.00 70.94 103 GLN A CA 1
ATOM 825 C C . GLN A 1 103 ? -11.750 -11.543 -9.973 1.00 70.94 103 GLN A C 1
ATOM 827 O O . GLN A 1 103 ? -12.445 -10.652 -9.489 1.00 70.94 103 GLN A O 1
ATOM 832 N N . VAL A 1 104 ? -10.878 -12.237 -9.236 1.00 72.25 104 VAL A N 1
ATOM 833 C CA . VAL A 1 104 ? -10.722 -12.055 -7.785 1.00 72.25 104 VAL A CA 1
ATOM 834 C C . VAL A 1 104 ? -10.049 -10.719 -7.495 1.00 72.25 104 VAL A C 1
ATOM 836 O O . VAL A 1 104 ? -10.503 -9.999 -6.612 1.00 72.25 104 VAL A O 1
ATOM 839 N N . SER A 1 105 ? -9.038 -10.346 -8.286 1.00 73.56 105 SER A N 1
ATOM 840 C CA . SER A 1 105 ? -8.378 -9.041 -8.165 1.00 73.56 105 SER A CA 1
ATOM 841 C C . SER A 1 105 ? -9.354 -7.885 -8.416 1.00 73.56 105 SER A C 1
ATOM 843 O O . SER A 1 105 ? -9.423 -6.959 -7.613 1.00 73.56 105 SER A O 1
ATOM 845 N N . LYS A 1 106 ? -10.196 -7.967 -9.457 1.00 72.75 106 LYS A N 1
ATOM 846 C CA . LYS A 1 106 ? -11.204 -6.932 -9.760 1.00 72.75 106 LYS A CA 1
ATOM 847 C C . LYS A 1 106 ? -12.223 -6.754 -8.639 1.00 72.75 106 LYS A C 1
ATOM 849 O O . LYS A 1 106 ? -12.501 -5.626 -8.239 1.00 72.75 106 LYS A O 1
ATOM 854 N N . VAL A 1 107 ? -12.764 -7.858 -8.123 1.00 78.69 107 VAL A N 1
ATOM 855 C CA . VAL A 1 107 ? -13.732 -7.823 -7.015 1.00 78.69 107 VAL A CA 1
ATOM 856 C C . VAL A 1 107 ? -13.088 -7.262 -5.751 1.00 78.69 107 VAL A C 1
ATOM 858 O O . VAL A 1 107 ? -13.696 -6.436 -5.078 1.00 78.69 107 VAL A O 1
ATOM 861 N N . PHE A 1 108 ? -11.857 -7.673 -5.451 1.00 75.75 108 PHE A N 1
ATOM 862 C CA . PHE A 1 108 ? -11.097 -7.209 -4.296 1.00 75.75 108 PHE A CA 1
ATOM 863 C C . PHE A 1 108 ? -10.802 -5.706 -4.360 1.00 75.75 108 PHE A C 1
ATOM 865 O O . PHE A 1 108 ? -11.130 -4.988 -3.416 1.00 75.75 108 PHE A O 1
ATOM 872 N N . VAL A 1 109 ? -10.285 -5.217 -5.493 1.00 75.56 109 VAL A N 1
ATOM 873 C CA . VAL A 1 109 ? -10.004 -3.788 -5.704 1.00 75.56 109 VAL A CA 1
ATOM 874 C C . VAL A 1 109 ? -11.293 -2.975 -5.630 1.00 75.56 109 VAL A C 1
ATOM 876 O O . VAL A 1 109 ? -11.321 -1.940 -4.971 1.00 75.56 109 VAL A O 1
ATOM 879 N N . HIS A 1 110 ? -12.386 -3.467 -6.226 1.00 80.00 110 HIS A N 1
ATOM 880 C CA . HIS A 1 110 ? -13.691 -2.814 -6.132 1.00 80.00 110 HIS A CA 1
ATOM 881 C C . HIS A 1 110 ? -14.164 -2.688 -4.675 1.00 80.00 110 HIS A C 1
ATOM 883 O O . HIS A 1 110 ? -14.558 -1.602 -4.242 1.00 80.00 110 HIS A O 1
ATOM 889 N N . TRP A 1 111 ? -14.045 -3.768 -3.895 1.00 75.88 111 TRP A N 1
ATOM 890 C CA . TRP A 1 111 ? -14.357 -3.775 -2.464 1.00 75.88 111 TRP A CA 1
ATOM 891 C C . TRP A 1 111 ? -13.494 -2.784 -1.675 1.00 75.88 111 TRP A C 1
ATOM 893 O O . TRP A 1 111 ? -14.009 -2.046 -0.835 1.00 75.88 111 TRP A O 1
ATOM 903 N N . GLN A 1 112 ? -12.199 -2.720 -1.976 1.00 70.69 112 GLN A N 1
ATOM 904 C CA . GLN A 1 112 ? -11.254 -1.799 -1.348 1.00 70.69 112 GLN A CA 1
ATOM 905 C C . GLN A 1 112 ? -11.610 -0.335 -1.637 1.00 70.69 112 GLN A C 1
ATOM 907 O O . GLN A 1 112 ? -11.659 0.472 -0.707 1.00 70.69 112 GLN A O 1
ATOM 912 N N . THR A 1 113 ? -11.961 0.014 -2.880 1.00 73.00 113 THR A N 1
ATOM 913 C CA . THR A 1 113 ? -12.466 1.363 -3.206 1.00 73.00 113 THR A CA 1
ATOM 914 C C . THR A 1 113 ? -13.760 1.695 -2.464 1.00 73.00 113 THR A C 1
ATOM 916 O O . THR A 1 113 ? -13.862 2.772 -1.881 1.00 73.00 113 THR A O 1
ATOM 919 N N . CYS A 1 114 ? -14.715 0.760 -2.393 1.00 71.06 114 CYS A N 1
ATOM 920 C CA . CYS A 1 114 ? -15.974 0.971 -1.672 1.00 71.06 114 CYS A CA 1
ATOM 921 C C . CYS A 1 114 ? -15.773 1.242 -0.173 1.00 71.06 114 CYS A C 1
ATOM 923 O O . CYS A 1 114 ? -16.568 1.967 0.418 1.00 71.06 114 CYS A O 1
ATOM 925 N N . LEU A 1 115 ? -14.745 0.652 0.448 1.00 68.44 115 LEU A N 1
ATOM 926 C CA . LEU A 1 115 ? -14.436 0.831 1.870 1.00 68.44 115 LEU A CA 1
ATOM 927 C C . LEU A 1 115 ? -13.675 2.128 2.179 1.00 68.44 115 LEU A C 1
ATOM 929 O O . LEU A 1 115 ? -13.712 2.585 3.320 1.00 68.44 115 LEU A O 1
ATOM 933 N N . THR A 1 116 ? -12.975 2.700 1.196 1.00 67.38 116 THR A N 1
ATOM 934 C CA . THR A 1 116 ? -12.061 3.834 1.417 1.00 67.38 116 THR A CA 1
ATOM 935 C C . THR A 1 116 ? -12.766 5.190 1.276 1.00 67.38 116 THR A C 1
ATOM 937 O O . THR A 1 116 ? -12.368 6.156 1.925 1.00 67.38 116 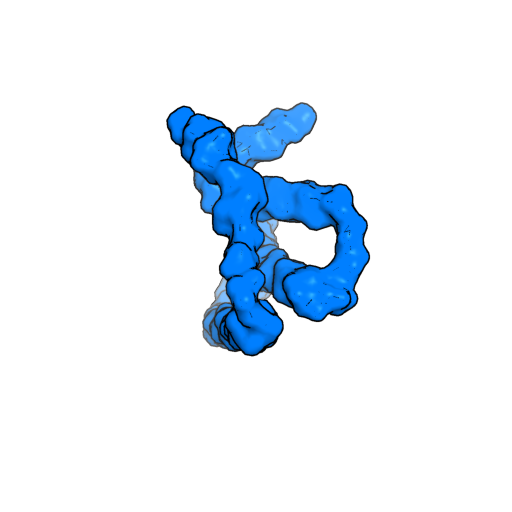THR A O 1
ATOM 940 N N . GLU A 1 117 ? -13.848 5.276 0.493 1.00 70.12 117 GLU A N 1
ATOM 941 C CA . GLU A 1 117 ? -14.654 6.498 0.367 1.00 70.12 117 GLU A CA 1
ATOM 942 C C . GLU A 1 117 ? -15.896 6.473 1.277 1.00 70.12 117 GLU A C 1
ATOM 944 O O . GLU A 1 117 ? -16.795 5.650 1.080 1.00 70.12 117 GLU A O 1
ATOM 949 N N . PRO A 1 118 ? -16.016 7.397 2.251 1.00 59.22 118 PRO A N 1
ATOM 950 C CA . PRO A 1 118 ? -17.079 7.366 3.262 1.00 59.22 118 PRO A CA 1
ATOM 951 C C . PRO A 1 118 ? -18.493 7.534 2.679 1.00 59.22 118 PRO A C 1
ATOM 953 O O . PRO A 1 118 ? -19.474 7.086 3.270 1.00 59.22 118 PRO A O 1
ATOM 956 N N . ASN A 1 119 ? -18.606 8.157 1.509 1.00 62.44 119 ASN A N 1
ATOM 957 C CA . ASN A 1 119 ? -19.841 8.375 0.757 1.00 62.44 119 ASN A CA 1
ATOM 958 C C . ASN A 1 119 ? -20.296 7.146 -0.054 1.00 62.44 119 ASN A C 1
ATOM 960 O O . ASN A 1 119 ? -21.475 7.059 -0.401 1.00 62.44 119 ASN A O 1
ATOM 964 N N . THR A 1 120 ? -19.408 6.187 -0.327 1.00 59.44 120 THR A N 1
ATOM 965 C CA . THR A 1 120 ? -19.683 5.044 -1.218 1.00 59.44 120 THR A CA 1
ATOM 966 C C . THR A 1 120 ? -19.939 3.743 -0.453 1.00 59.44 120 THR A C 1
ATOM 968 O O . THR A 1 120 ? -20.638 2.871 -0.972 1.00 59.44 120 THR A O 1
ATOM 971 N N . VAL A 1 121 ? -19.492 3.642 0.810 1.00 60.84 121 VAL A N 1
ATOM 972 C CA . VAL A 1 121 ? -19.705 2.468 1.688 1.00 60.84 121 VAL A CA 1
ATOM 973 C C . VAL A 1 121 ? -21.184 2.056 1.752 1.00 60.84 121 VAL A C 1
ATOM 975 O O . VAL A 1 121 ? -21.513 0.879 1.595 1.00 60.84 121 VAL A O 1
ATOM 978 N N . MET A 1 122 ? -22.093 3.022 1.937 1.00 53.94 122 MET A N 1
ATOM 979 C CA . MET A 1 122 ? -23.538 2.751 2.009 1.00 53.94 122 MET A CA 1
ATOM 980 C C . MET A 1 122 ? -24.136 2.334 0.659 1.00 53.94 122 MET A C 1
ATOM 982 O O . MET A 1 122 ? -25.064 1.531 0.631 1.00 53.94 122 MET A O 1
ATOM 986 N N . SER A 1 123 ? -23.587 2.828 -0.453 1.00 57.78 123 SER A N 1
ATOM 987 C CA . SER A 1 123 ? -24.057 2.491 -1.801 1.00 57.78 123 SER A CA 1
ATOM 988 C C . SER A 1 123 ? -23.621 1.078 -2.214 1.00 57.78 123 SER A C 1
ATOM 990 O O . SER A 1 123 ? -24.426 0.305 -2.731 1.00 57.78 123 SER A O 1
ATOM 992 N N . CYS A 1 124 ? -22.382 0.680 -1.894 1.00 53.81 124 CYS A N 1
ATOM 993 C CA . CYS A 1 124 ? -21.891 -0.673 -2.180 1.00 53.81 124 CYS A CA 1
ATOM 994 C C . CYS A 1 124 ? -22.524 -1.751 -1.282 1.00 53.81 124 CYS A C 1
ATOM 996 O O . CYS A 1 124 ? -22.699 -2.878 -1.735 1.00 53.81 124 CYS A O 1
ATOM 998 N N . MET A 1 125 ? -22.914 -1.436 -0.036 1.00 53.88 125 MET A N 1
ATOM 999 C CA . MET A 1 125 ? -23.686 -2.378 0.795 1.00 53.88 125 MET A CA 1
ATOM 1000 C C . MET A 1 125 ? -25.149 -2.529 0.348 1.00 53.88 125 MET A C 1
ATOM 1002 O O . MET A 1 125 ? -25.745 -3.575 0.602 1.00 53.88 125 MET A O 1
ATOM 1006 N N . ALA A 1 126 ? -25.728 -1.514 -0.304 1.00 52.41 126 ALA A N 1
ATOM 1007 C CA . ALA A 1 126 ? -27.113 -1.528 -0.779 1.00 52.41 126 ALA A CA 1
ATOM 1008 C C . ALA A 1 126 ? -27.299 -2.232 -2.137 1.00 52.41 126 ALA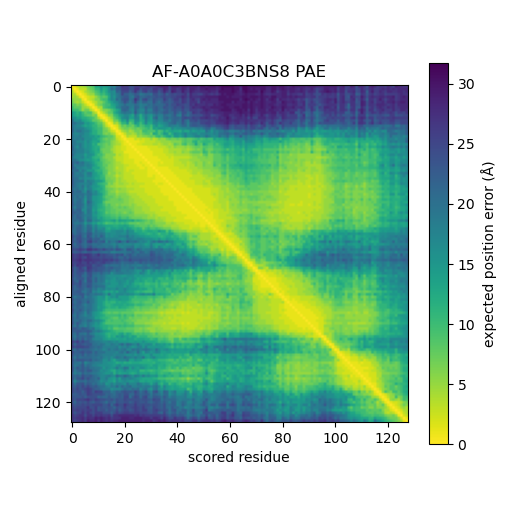 A C 1
ATOM 1010 O O . ALA A 1 126 ? -28.419 -2.596 -2.485 1.00 52.41 126 ALA A O 1
ATOM 1011 N N . SER A 1 127 ? -26.220 -2.453 -2.894 1.00 50.78 127 SER A N 1
ATOM 1012 C CA . SER A 1 127 ? -26.241 -3.223 -4.141 1.00 50.78 127 SER A CA 1
ATOM 1013 C C . SER A 1 127 ? -26.145 -4.725 -3.847 1.00 50.78 127 SER A C 1
ATOM 1015 O O . SER A 1 127 ? -25.106 -5.349 -4.072 1.00 50.78 127 SER A O 1
ATOM 1017 N N . ARG A 1 128 ? -27.225 -5.306 -3.322 1.00 44.50 128 ARG A N 1
ATOM 1018 C CA . ARG A 1 128 ? -27.432 -6.756 -3.277 1.00 44.50 128 ARG A CA 1
ATOM 1019 C C . ARG A 1 128 ? -28.767 -7.108 -3.918 1.00 44.50 128 ARG A C 1
ATOM 1021 O O . ARG A 1 128 ? -29.749 -6.391 -3.635 1.00 44.50 128 ARG A O 1
#

Solvent-accessible surface area (backbone atoms only — not comparable to full-atom values): 7588 Å² total; per-residue (Å²): 117,73,70,67,59,62,74,70,56,58,83,64,79,76,49,82,84,65,92,43,75,65,56,49,50,54,50,52,51,53,54,52,51,51,54,52,52,50,52,54,48,53,52,51,54,49,52,51,52,50,49,56,48,60,70,51,42,68,58,46,48,59,63,53,68,76,41,84,88,43,73,68,58,52,53,52,51,48,59,63,56,46,54,64,51,52,53,51,52,52,50,35,40,75,70,63,77,45,86,69,57,74,67,57,53,52,54,50,52,51,52,52,54,30,71,71,38,86,86,38,39,66,55,59,70,63,72,117

Mean predicted aligned error: 12.66 Å

InterPro domains:
  IPR045340 Domain of unknown function DUF6533 [PF20151] (40-85)

pLDDT: mean 74.02, std 13.21, range [42.62, 93.0]

Foldseek 3Di:
DVVVVVVPPDPVVVDPPDPDPVVVVVVVVVVVVVLVVVLVVLVVVLVVVVVVVVVCVVVCCVVQVVDDPDPVSVVVVCVVVVVSVLSVVVSCVSVVVDPDDPVVVVVSVVVVVQVPDPVNVVVVVPPD

Sequence (128 aa):
MALSFLDNIDHSDLLPTFNSIREALDYLTISAVNVYASKYLSYATFALLIYDHLLTLPEEVKLVWLGRPSFVKALFLFNRYFVPLFIAIDLATLSGSLHMTDQVSKVFVHWQTCLTEPNTVMSCMASR

Secondary structure (DSSP, 8-state):
--HHHHTTS-TTTTS---SSHHHHHHHHHHHHHHHHHHHHHHHHHHHHHHHHHHHHHHHHHHHHTSSPP-HHHHHHHHHHHHHHHHHHHHHHHHTTS----HHHHHHHHHHHHHHH-TTTHHHHHH--